Protein AF-B1YA91-F1 (afdb_monomer_lite)

Structure (mmCIF, N/CA/C/O backbone):
data_AF-B1YA91-F1
#
_entry.id   AF-B1YA91-F1
#
loop_
_atom_site.group_PDB
_atom_site.id
_atom_site.type_symbol
_atom_site.label_atom_id
_atom_site.label_alt_id
_atom_site.label_comp_id
_atom_site.label_asym_id
_atom_site.label_entity_id
_atom_site.label_seq_id
_atom_site.pdbx_PDB_ins_code
_atom_site.Cartn_x
_atom_site.Cartn_y
_atom_site.Cartn_z
_atom_site.occupancy
_atom_site.B_iso_or_equiv
_atom_site.auth_seq_id
_atom_site.auth_comp_id
_atom_site.auth_asym_id
_atom_site.auth_atom_id
_atom_site.pdbx_PDB_model_num
ATOM 1 N N . MET A 1 1 ? -16.054 2.853 8.369 1.00 79.44 1 MET A N 1
ATOM 2 C CA . MET A 1 1 ? -16.078 4.200 8.983 1.00 79.44 1 MET A CA 1
ATOM 3 C C . MET A 1 1 ? -15.190 5.155 8.197 1.00 79.44 1 MET A C 1
ATOM 5 O O . MET A 1 1 ? -14.285 4.688 7.513 1.00 79.44 1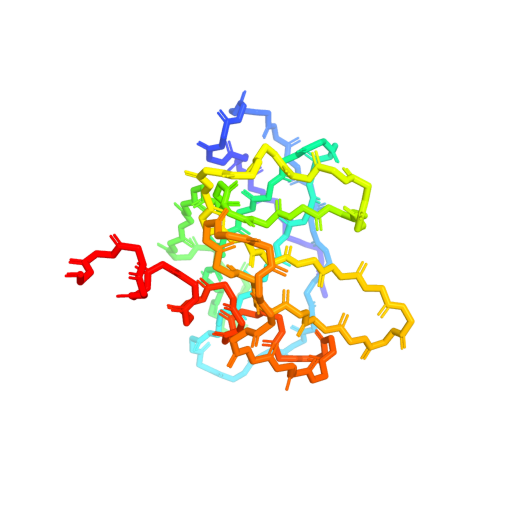 MET A O 1
ATOM 9 N N . LYS A 1 2 ? -15.444 6.471 8.276 1.00 81.94 2 LYS A N 1
ATOM 10 C CA . LYS A 1 2 ? -14.606 7.492 7.626 1.00 81.94 2 LYS A CA 1
ATOM 11 C C . LYS A 1 2 ? -13.486 7.942 8.557 1.00 81.94 2 LYS A C 1
ATOM 13 O O . LYS A 1 2 ? -13.758 8.434 9.647 1.00 81.94 2 LYS A O 1
ATOM 18 N N . ILE A 1 3 ? -12.248 7.814 8.100 1.00 87.94 3 ILE A N 1
ATOM 19 C CA . ILE A 1 3 ? -11.044 8.234 8.816 1.00 87.94 3 ILE A CA 1
ATOM 20 C C . ILE A 1 3 ? -10.500 9.486 8.145 1.00 87.94 3 ILE A C 1
ATOM 22 O O . ILE A 1 3 ? -10.372 9.540 6.923 1.00 87.94 3 ILE A O 1
ATOM 26 N N . LYS A 1 4 ? -10.170 10.493 8.950 1.00 92.25 4 LYS A N 1
ATOM 27 C CA . LYS A 1 4 ? -9.525 11.725 8.499 1.00 92.25 4 LYS A CA 1
ATOM 28 C C . LYS A 1 4 ? -8.027 11.633 8.761 1.00 92.25 4 LYS A C 1
ATOM 30 O O . LYS A 1 4 ? -7.619 11.405 9.896 1.00 92.25 4 LYS A O 1
ATOM 35 N N . MET A 1 5 ? -7.207 11.863 7.739 1.00 92.38 5 MET A N 1
ATOM 36 C CA . MET A 1 5 ? -5.749 11.870 7.887 1.00 92.38 5 MET A CA 1
ATOM 37 C C .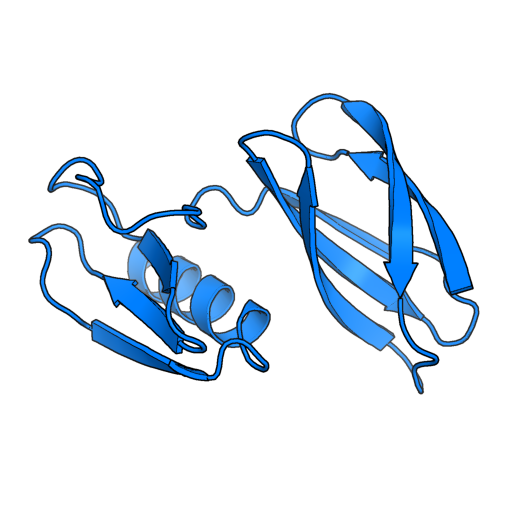 MET A 1 5 ? -5.071 12.858 6.938 1.00 92.38 5 MET A C 1
ATOM 39 O O . MET A 1 5 ? -5.685 13.373 6.004 1.00 92.38 5 MET A O 1
ATOM 43 N N . LYS A 1 6 ? -3.784 13.121 7.175 1.00 93.50 6 LYS A N 1
ATOM 44 C CA . LYS A 1 6 ? -2.924 13.864 6.251 1.00 93.50 6 LYS A CA 1
ATOM 45 C C . LYS A 1 6 ? -2.204 12.864 5.349 1.00 93.50 6 LYS A C 1
ATOM 47 O O . LYS A 1 6 ? -1.576 11.938 5.855 1.00 93.50 6 LYS A O 1
ATOM 52 N N . CYS A 1 7 ? -2.295 13.035 4.034 1.00 89.06 7 CYS A N 1
ATOM 53 C CA . CYS A 1 7 ? -1.563 12.204 3.087 1.00 89.06 7 CYS A CA 1
ATOM 54 C C . CYS A 1 7 ? -0.048 12.355 3.333 1.00 89.06 7 CYS A C 1
ATOM 56 O O . CYS A 1 7 ? 0.442 13.488 3.304 1.00 89.06 7 CYS A O 1
ATOM 58 N N . PRO A 1 8 ? 0.707 11.260 3.544 1.00 89.56 8 PRO A N 1
ATOM 59 C CA . PRO A 1 8 ? 2.141 11.340 3.822 1.00 89.56 8 PRO A CA 1
ATOM 60 C C . PRO A 1 8 ? 2.976 11.716 2.588 1.00 89.56 8 PRO A C 1
ATOM 62 O O . PRO A 1 8 ? 4.153 12.015 2.733 1.00 89.56 8 PRO A O 1
ATOM 65 N N . VAL A 1 9 ? 2.377 11.713 1.391 1.00 88.00 9 VAL A N 1
ATOM 66 C CA . VAL A 1 9 ? 3.055 12.062 0.134 1.00 88.00 9 VAL A CA 1
ATOM 6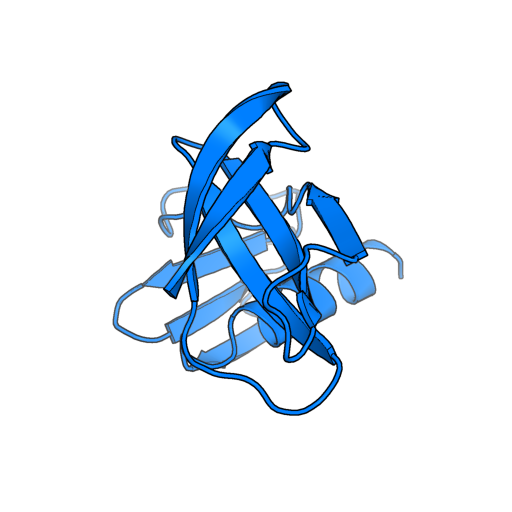7 C C . VAL A 1 9 ? 2.934 13.558 -0.167 1.00 88.00 9 VAL A C 1
ATOM 69 O O . VAL A 1 9 ? 3.939 14.249 -0.260 1.00 88.00 9 VAL A O 1
ATOM 72 N N . CYS A 1 10 ? 1.709 14.090 -0.288 1.00 90.50 10 CYS A N 1
ATOM 73 C CA . CYS A 1 10 ? 1.483 15.491 -0.685 1.00 90.50 10 CYS A CA 1
ATOM 74 C C . CYS A 1 10 ? 1.030 16.417 0.455 1.00 90.50 10 CYS A C 1
ATOM 76 O O . CYS A 1 10 ? 0.800 17.605 0.241 1.00 90.50 10 CYS A O 1
ATOM 78 N N . GLY A 1 11 ? 0.815 15.888 1.662 1.00 91.50 11 GLY A N 1
ATOM 79 C CA . GLY A 1 11 ? 0.421 16.680 2.826 1.00 91.50 11 GLY A CA 1
ATOM 80 C C . GLY A 1 11 ? -1.025 17.194 2.830 1.00 91.50 11 GLY A C 1
ATOM 81 O O . GLY A 1 11 ? -1.415 17.866 3.785 1.00 91.50 11 GLY A O 1
ATOM 82 N N . ARG A 1 12 ? -1.843 16.891 1.816 1.00 93.38 12 ARG A N 1
ATOM 83 C CA . ARG A 1 12 ? -3.268 17.262 1.801 1.00 93.38 12 ARG A CA 1
ATOM 84 C C . ARG A 1 12 ? -4.070 16.427 2.798 1.00 93.38 12 ARG A C 1
ATOM 86 O O . ARG A 1 12 ? -3.736 15.276 3.075 1.00 93.38 12 ARG A O 1
ATOM 93 N N . GLN A 1 13 ? -5.136 17.010 3.334 1.00 94.81 13 GLN A N 1
ATOM 94 C CA . GLN A 1 13 ? -6.073 16.299 4.197 1.00 94.81 13 GLN A CA 1
ATOM 95 C C . GLN A 1 13 ? -7.017 15.445 3.349 1.00 94.81 13 GLN A C 1
ATOM 97 O O . GLN A 1 13 ? -7.631 15.955 2.414 1.00 94.81 13 GLN A O 1
ATOM 102 N N . ILE A 1 14 ? -7.149 14.169 3.701 1.00 90.25 14 ILE A N 1
ATOM 103 C CA . ILE A 1 14 ? -7.953 13.186 2.972 1.00 90.25 14 ILE A CA 1
ATOM 104 C C . ILE A 1 14 ? -8.898 12.447 3.915 1.00 90.25 14 ILE A C 1
ATOM 106 O O . ILE A 1 14 ? -8.661 12.374 5.126 1.00 90.25 14 ILE A O 1
ATOM 110 N N . TYR A 1 15 ? -9.958 11.894 3.334 1.00 88.81 15 TYR A N 1
ATOM 111 C CA . TYR A 1 15 ? -10.874 10.985 4.006 1.00 88.81 15 TYR A CA 1
ATOM 112 C C . TYR A 1 15 ? -10.799 9.624 3.339 1.00 88.81 15 TYR A C 1
ATOM 114 O O . TYR A 1 15 ? -10.848 9.535 2.115 1.00 88.81 15 TYR A O 1
ATOM 122 N N . ILE A 1 16 ? -10.698 8.583 4.151 1.00 84.25 16 ILE A N 1
ATOM 123 C CA . ILE A 1 16 ? -10.644 7.200 3.686 1.00 84.25 16 ILE A CA 1
ATOM 124 C C . ILE A 1 16 ? -11.750 6.405 4.359 1.00 84.25 16 ILE A C 1
ATOM 126 O O . ILE A 1 16 ? -12.103 6.667 5.511 1.00 84.25 16 ILE A O 1
ATOM 130 N N . GLU A 1 17 ? -12.299 5.436 3.643 1.00 80.00 17 GLU A N 1
ATOM 131 C CA . GLU A 1 17 ? -13.256 4.492 4.202 1.00 80.00 17 GLU A CA 1
ATOM 132 C C . GLU A 1 17 ? -12.525 3.206 4.560 1.00 80.00 17 GLU A C 1
ATOM 134 O O . GLU A 1 17 ? -11.898 2.581 3.709 1.00 80.00 17 GLU A O 1
ATOM 139 N N . ALA A 1 18 ? -12.592 2.829 5.834 1.00 76.62 18 ALA A N 1
ATOM 140 C CA . ALA A 1 18 ? -12.036 1.577 6.323 1.00 76.62 18 ALA A CA 1
ATOM 141 C C . ALA A 1 18 ? -13.147 0.694 6.908 1.00 76.62 18 ALA A C 1
ATOM 143 O O . ALA A 1 18 ? -14.064 1.224 7.557 1.00 76.62 18 ALA A O 1
ATOM 144 N N . PRO A 1 19 ? -13.105 -0.630 6.690 1.00 78.69 19 PRO A N 1
ATOM 145 C CA . PRO A 1 19 ? -13.976 -1.552 7.404 1.00 78.69 19 PRO A CA 1
ATOM 146 C C . PRO A 1 19 ? -13.615 -1.566 8.900 1.00 78.69 19 PRO A C 1
ATOM 148 O O . PRO A 1 19 ? -12.511 -1.154 9.259 1.00 78.69 19 PRO A O 1
ATOM 151 N N . PRO A 1 20 ? -14.512 -2.054 9.774 1.00 80.94 20 PRO A N 1
ATOM 152 C CA . PRO A 1 20 ? -14.133 -2.405 11.136 1.00 80.94 20 PRO A CA 1
ATOM 153 C C . PRO A 1 20 ? -12.936 -3.358 11.123 1.00 80.94 20 PRO A C 1
ATOM 155 O O . PRO A 1 20 ? -12.874 -4.273 10.297 1.00 80.94 20 PRO A O 1
ATOM 158 N N . VAL A 1 21 ? -11.999 -3.141 12.036 1.00 81.12 21 VAL A N 1
ATOM 159 C CA . VAL A 1 21 ? -10.813 -3.981 12.205 1.00 81.12 21 VAL A CA 1
ATOM 160 C C . VAL A 1 21 ? -10.678 -4.400 13.658 1.00 81.12 21 VAL A C 1
ATOM 162 O O . VAL A 1 21 ? -11.144 -3.696 14.551 1.00 81.12 21 VAL A O 1
ATOM 165 N N . ASP A 1 22 ? -10.029 -5.538 13.868 1.00 84.88 22 ASP A N 1
ATOM 166 C CA . ASP A 1 22 ? -9.604 -6.014 15.180 1.00 84.88 22 ASP A CA 1
ATOM 167 C C . ASP A 1 22 ? -8.089 -5.792 15.313 1.00 84.88 22 ASP A C 1
ATOM 169 O O . ASP A 1 22 ? -7.325 -6.130 14.398 1.00 84.88 22 ASP A O 1
ATOM 173 N N . GLY A 1 23 ? -7.654 -5.167 16.408 1.00 89.25 23 GLY A N 1
ATOM 174 C CA . GLY A 1 23 ? -6.259 -4.789 16.622 1.00 89.25 23 GLY A CA 1
ATOM 175 C C . GLY A 1 23 ? -5.709 -3.801 15.583 1.00 89.25 23 GLY A C 1
ATOM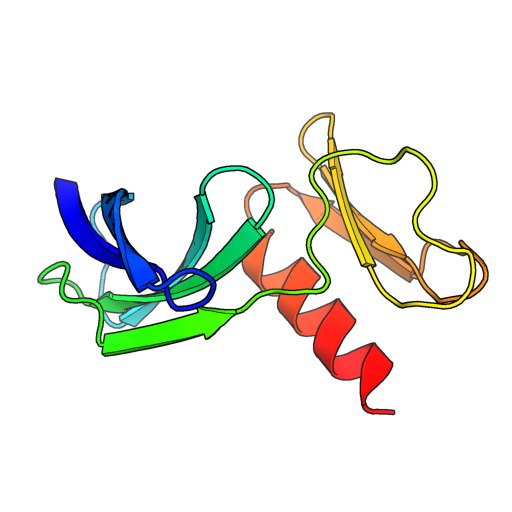 176 O O . GLY A 1 23 ? -6.390 -2.872 15.154 1.00 89.25 23 GLY A O 1
ATOM 177 N N . LEU A 1 24 ? -4.434 -3.968 15.204 1.00 87.44 24 LEU A N 1
ATOM 178 C CA . LEU A 1 24 ? -3.732 -3.096 14.254 1.00 87.44 24 LEU A CA 1
ATOM 179 C C . LEU A 1 24 ? -3.687 -3.728 12.858 1.00 87.44 24 LEU A C 1
ATOM 181 O O . LEU A 1 24 ? -3.130 -4.815 12.685 1.00 87.44 24 LEU A O 1
ATOM 185 N N . ARG A 1 25 ? -4.185 -3.020 11.841 1.00 83.44 25 ARG A N 1
ATOM 186 C CA . ARG A 1 25 ? -4.269 -3.533 10.467 1.00 83.44 25 ARG A CA 1
ATOM 187 C C . ARG A 1 25 ? -3.675 -2.574 9.438 1.00 83.44 25 ARG A C 1
ATOM 189 O O . ARG A 1 25 ? -3.870 -1.364 9.518 1.00 83.44 25 ARG A O 1
ATOM 196 N N . GLU A 1 26 ? -2.959 -3.139 8.466 1.00 83.81 26 GLU A N 1
ATOM 197 C CA . GLU A 1 26 ? -2.395 -2.417 7.322 1.00 83.81 26 GLU A CA 1
ATOM 198 C C . GLU A 1 26 ? -3.427 -2.257 6.194 1.00 83.81 26 GLU A C 1
ATOM 200 O O . GLU A 1 26 ? -4.141 -3.204 5.858 1.00 83.81 26 GLU A O 1
ATOM 205 N N . PHE A 1 27 ? -3.451 -1.073 5.580 1.00 79.50 27 PHE A N 1
ATOM 206 C CA . PHE A 1 27 ? -4.195 -0.769 4.362 1.00 79.50 27 PHE A CA 1
ATOM 207 C C . PHE A 1 27 ? -3.326 -0.001 3.373 1.00 79.50 27 PHE A C 1
ATOM 209 O O . PHE A 1 27 ? -2.417 0.738 3.755 1.00 79.50 27 PHE A O 1
ATOM 216 N N . VAL A 1 28 ? -3.672 -0.123 2.096 1.00 82.31 28 VAL A N 1
ATOM 217 C CA . VAL A 1 28 ? -3.153 0.729 1.029 1.00 82.31 28 VAL A CA 1
ATOM 218 C C . VAL A 1 28 ? -4.240 1.721 0.643 1.00 82.31 28 VAL A C 1
ATOM 220 O O . VAL A 1 28 ? -5.361 1.333 0.320 1.00 82.31 28 VAL A O 1
ATOM 223 N N . VAL A 1 29 ? -3.902 3.005 0.688 1.00 81.50 29 VAL A N 1
ATOM 224 C CA . VAL A 1 29 ? -4.790 4.105 0.315 1.00 81.50 29 VAL A CA 1
ATOM 225 C C . VAL A 1 29 ? -4.268 4.756 -0.951 1.00 81.50 29 VAL A C 1
ATOM 227 O O . VAL A 1 29 ? -3.111 5.171 -1.003 1.00 81.50 29 VAL A O 1
ATOM 230 N N . LEU A 1 30 ? -5.153 4.901 -1.932 1.00 79.94 30 LEU A N 1
ATOM 231 C CA . LEU A 1 30 ? -4.925 5.706 -3.126 1.00 79.94 30 LEU A CA 1
ATOM 232 C C . LEU A 1 30 ? -5.461 7.121 -2.904 1.00 79.94 30 LEU A C 1
ATOM 234 O O . LEU A 1 30 ? -6.581 7.304 -2.425 1.00 79.94 30 LEU A O 1
ATOM 238 N N . HIS A 1 31 ? -4.670 8.127 -3.262 1.00 83.00 31 HIS A N 1
ATOM 239 C CA . HIS A 1 31 ? -5.090 9.523 -3.250 1.00 83.00 31 HIS A CA 1
ATOM 240 C C . HIS A 1 31 ? -4.523 10.240 -4.477 1.00 83.00 31 HIS A C 1
ATOM 242 O O . HIS A 1 31 ? -3.343 10.572 -4.524 1.00 83.00 31 HIS A O 1
ATOM 248 N N . GLY A 1 32 ? -5.373 10.498 -5.474 1.00 80.81 32 GLY A N 1
ATOM 249 C CA . GLY A 1 32 ? -4.919 11.028 -6.760 1.00 80.81 32 GLY A CA 1
ATOM 250 C C . GLY A 1 32 ? -4.007 10.028 -7.474 1.00 80.81 32 GLY A C 1
ATOM 251 O O . GLY A 1 32 ? -4.425 8.908 -7.745 1.00 80.81 32 GLY A O 1
ATOM 252 N N . ASP A 1 33 ? -2.772 10.444 -7.747 1.00 76.75 33 ASP A N 1
ATOM 253 C CA . ASP A 1 33 ? -1.731 9.710 -8.481 1.00 76.75 33 ASP A CA 1
ATOM 254 C C . ASP A 1 33 ? -0.699 9.004 -7.582 1.00 76.75 33 ASP A C 1
ATOM 256 O O . ASP A 1 33 ? 0.278 8.437 -8.072 1.00 76.75 33 ASP A O 1
ATOM 260 N N . HIS A 1 34 ? -0.887 9.040 -6.262 1.00 77.00 34 HIS A N 1
ATOM 261 C CA . HIS A 1 34 ? 0.034 8.446 -5.299 1.00 77.00 34 HIS A CA 1
ATOM 262 C C . HIS A 1 34 ? -0.686 7.566 -4.286 1.00 77.00 34 HIS A C 1
ATOM 264 O O . HIS A 1 34 ? -1.896 7.656 -4.057 1.00 77.00 34 HIS A O 1
ATOM 270 N N . ALA A 1 35 ? 0.110 6.719 -3.645 1.00 84.19 35 ALA A N 1
ATOM 271 C CA . ALA A 1 35 ? -0.358 5.754 -2.680 1.00 84.19 35 ALA A CA 1
ATOM 272 C C . ALA A 1 35 ? 0.375 5.886 -1.348 1.00 84.19 35 ALA A C 1
ATOM 274 O O . ALA A 1 35 ? 1.512 6.362 -1.274 1.00 84.19 35 ALA A O 1
ATOM 275 N N . ALA A 1 36 ? -0.284 5.438 -0.287 1.00 85.56 36 ALA A N 1
ATOM 276 C CA . ALA A 1 36 ? 0.293 5.343 1.041 1.00 85.56 36 ALA A CA 1
ATOM 277 C C . ALA A 1 36 ? -0.088 4.016 1.695 1.00 85.56 36 ALA A C 1
ATOM 279 O O . ALA A 1 36 ? -1.234 3.574 1.585 1.00 85.56 36 ALA A O 1
ATOM 280 N N . LYS A 1 37 ? 0.858 3.424 2.427 1.00 88.81 37 LYS A N 1
ATOM 281 C CA . LYS A 1 37 ? 0.544 2.393 3.417 1.00 88.81 37 LYS A CA 1
ATOM 282 C C . LYS A 1 37 ? 0.141 3.077 4.706 1.00 88.81 37 LYS A C 1
ATOM 284 O O . LYS A 1 37 ? 0.793 4.029 5.142 1.00 88.81 37 LYS A O 1
ATOM 289 N N . ILE A 1 38 ? -0.924 2.589 5.318 1.00 87.75 38 ILE A N 1
ATOM 290 C CA . ILE A 1 38 ? -1.422 3.096 6.590 1.00 87.75 38 ILE A CA 1
ATOM 291 C C . ILE A 1 38 ? -1.704 1.943 7.539 1.00 87.75 38 ILE A C 1
ATOM 293 O O . ILE A 1 38 ? -2.054 0.848 7.113 1.00 87.75 38 ILE A O 1
ATOM 297 N N . TYR A 1 39 ? -1.579 2.213 8.830 1.00 89.38 39 TYR A N 1
ATOM 298 C CA . TYR A 1 39 ? -1.893 1.276 9.896 1.00 89.38 39 TYR A CA 1
ATOM 299 C C . TYR A 1 39 ? -2.967 1.902 10.762 1.00 89.38 39 TYR A C 1
ATOM 301 O O . TYR A 1 39 ? -2.722 2.948 11.371 1.00 89.38 39 TYR A O 1
ATOM 309 N N . ILE A 1 40 ? -4.135 1.274 10.801 1.00 89.50 40 ILE A N 1
ATOM 310 C CA . ILE A 1 40 ? -5.263 1.714 11.621 1.00 89.50 40 ILE A CA 1
ATOM 311 C C . ILE A 1 40 ? -5.491 0.721 12.754 1.00 89.50 40 ILE A C 1
ATOM 313 O O . ILE A 1 40 ? -5.256 -0.475 12.577 1.00 89.50 40 ILE A O 1
ATOM 317 N N . ASP A 1 41 ? -5.905 1.221 13.912 1.00 92.56 41 ASP A N 1
ATOM 318 C CA . ASP A 1 41 ? -6.342 0.381 15.026 1.00 92.56 41 ASP A CA 1
ATOM 319 C C . ASP A 1 41 ? -7.867 0.163 15.032 1.00 92.56 41 ASP A C 1
ATOM 321 O O . ASP A 1 41 ? -8.594 0.722 14.208 1.00 92.56 41 ASP A O 1
ATOM 325 N N . GLU A 1 42 ? -8.357 -0.628 15.986 1.00 90.94 42 GLU A N 1
ATOM 326 C CA . GLU A 1 42 ? -9.784 -0.905 16.226 1.00 90.94 42 GLU A CA 1
ATOM 327 C C . GLU A 1 42 ? -10.635 0.356 16.469 1.00 90.94 42 GLU A C 1
ATOM 329 O O . GLU A 1 42 ? -11.823 0.409 16.138 1.00 90.94 42 GLU A O 1
ATOM 334 N N . HIS A 1 43 ? -10.019 1.427 16.970 1.00 91.12 43 HIS A N 1
ATOM 335 C CA . HIS A 1 43 ? -10.649 2.734 17.157 1.00 91.12 43 HIS A CA 1
ATOM 336 C C . HIS A 1 43 ? -10.563 3.624 15.908 1.00 91.12 43 HIS A C 1
ATOM 338 O O . HIS A 1 43 ? -10.990 4.779 15.942 1.00 91.12 43 HIS A O 1
ATOM 344 N N . HIS A 1 44 ? -10.052 3.087 14.796 1.00 86.31 44 HIS A N 1
ATOM 345 C CA . HIS A 1 44 ? -9.873 3.767 13.517 1.00 86.31 44 HIS A CA 1
ATOM 346 C C . HIS A 1 44 ? -8.917 4.974 13.580 1.00 86.31 44 HIS A C 1
ATOM 348 O O . HIS A 1 44 ? -8.980 5.877 12.737 1.00 86.31 44 HIS A O 1
ATOM 354 N N . PHE A 1 45 ? -7.990 4.984 14.542 1.00 91.25 45 PHE A N 1
ATOM 355 C CA . PHE A 1 45 ? -6.884 5.933 14.559 1.00 91.25 45 PHE A CA 1
ATOM 356 C C . PHE A 1 45 ? -5.753 5.449 13.656 1.00 91.25 45 PHE A C 1
ATOM 358 O O . PHE A 1 45 ? -5.273 4.322 13.771 1.00 91.25 45 PHE A O 1
ATOM 365 N N . VAL A 1 46 ? -5.270 6.338 12.784 1.00 91.00 46 VAL A N 1
ATOM 366 C CA . VAL A 1 46 ? -4.054 6.087 12.002 1.00 91.00 46 VAL A CA 1
ATOM 367 C C . VAL A 1 46 ? -2.852 6.162 12.939 1.00 91.00 46 VAL A C 1
ATOM 369 O O . VAL A 1 46 ? -2.480 7.239 13.402 1.00 91.00 46 VAL A O 1
ATOM 372 N N . ARG A 1 47 ? -2.232 5.014 13.218 1.00 93.31 47 ARG A N 1
ATOM 373 C CA . ARG A 1 47 ? -1.046 4.911 14.080 1.00 93.31 47 ARG A CA 1
ATOM 374 C C . ARG A 1 47 ? 0.245 5.168 13.321 1.00 93.31 47 ARG A C 1
ATOM 376 O O . ARG A 1 47 ? 1.180 5.733 13.879 1.00 93.31 47 ARG A O 1
ATOM 383 N N . ARG A 1 48 ? 0.305 4.743 12.057 1.00 90.56 48 ARG A N 1
ATOM 384 C CA . ARG A 1 48 ? 1.452 4.953 11.163 1.00 90.56 48 ARG A CA 1
ATOM 385 C C . ARG A 1 48 ? 0.971 5.151 9.732 1.00 90.56 48 ARG A C 1
ATOM 387 O O . ARG A 1 48 ? -0.023 4.547 9.333 1.00 90.56 48 ARG A O 1
ATOM 394 N N . ALA A 1 49 ? 1.686 5.972 8.973 1.00 88.31 49 ALA A N 1
ATOM 395 C CA . ALA A 1 49 ? 1.452 6.163 7.549 1.00 88.31 49 ALA A CA 1
ATOM 396 C C . ALA A 1 49 ? 2.756 6.544 6.847 1.00 88.31 49 ALA A C 1
ATOM 398 O O . ALA A 1 49 ? 3.506 7.370 7.368 1.00 88.31 49 ALA A O 1
ATOM 399 N N . TRP A 1 50 ? 3.008 5.979 5.670 1.00 90.44 50 TRP A N 1
ATOM 400 C CA . TRP A 1 50 ? 4.162 6.333 4.842 1.00 90.44 50 TRP A CA 1
ATOM 401 C C . TRP A 1 50 ? 3.856 6.177 3.345 1.00 90.44 50 TRP A C 1
ATOM 403 O O . TRP A 1 50 ? 2.903 5.478 2.982 1.00 90.44 50 TRP A O 1
ATOM 413 N N . PRO A 1 51 ? 4.615 6.860 2.466 1.00 87.25 51 PRO A N 1
ATOM 414 C CA . PRO A 1 51 ? 4.473 6.723 1.017 1.00 87.25 51 PRO A CA 1
ATOM 415 C C . PRO A 1 51 ? 4.634 5.274 0.545 1.00 87.25 51 PRO A C 1
ATOM 417 O O . PRO A 1 51 ? 5.486 4.555 1.053 1.00 87.25 51 PRO A O 1
ATOM 420 N N . ALA A 1 52 ? 3.856 4.874 -0.462 1.00 84.69 52 ALA A N 1
ATOM 421 C CA . ALA A 1 52 ? 3.995 3.599 -1.169 1.00 84.69 52 ALA A CA 1
ATOM 422 C C . ALA A 1 52 ? 4.400 3.867 -2.635 1.00 84.69 52 ALA A C 1
ATOM 424 O O . ALA A 1 52 ? 3.554 3.786 -3.527 1.00 84.69 52 ALA A O 1
ATOM 425 N N . PRO A 1 53 ? 5.662 4.257 -2.899 1.00 73.75 53 PRO A N 1
ATOM 426 C CA . PRO A 1 53 ? 6.082 4.794 -4.199 1.00 73.75 53 PRO A CA 1
ATOM 427 C C . PRO A 1 53 ? 6.064 3.759 -5.331 1.00 73.75 53 PRO A C 1
ATOM 429 O O . PRO A 1 53 ? 5.924 4.129 -6.497 1.00 73.75 53 PRO A O 1
ATOM 432 N N . LEU A 1 54 ? 6.175 2.473 -4.983 1.00 76.38 54 LEU A N 1
ATOM 433 C CA . LEU A 1 54 ? 6.203 1.364 -5.937 1.00 76.38 54 LEU A CA 1
ATOM 434 C C . LEU A 1 54 ? 4.808 0.959 -6.436 1.00 76.38 54 LEU A C 1
ATOM 436 O O . LEU A 1 54 ? 4.703 0.156 -7.356 1.00 76.38 54 LEU A O 1
ATOM 440 N N . LEU A 1 55 ? 3.726 1.487 -5.856 1.00 73.19 55 LEU A N 1
ATOM 441 C CA . LEU A 1 55 ? 2.375 1.172 -6.313 1.00 73.19 55 LEU A CA 1
ATOM 442 C C . LEU A 1 55 ? 1.985 2.040 -7.517 1.00 73.19 55 LEU A C 1
ATOM 444 O O . LEU A 1 55 ? 2.012 3.270 -7.436 1.00 73.19 55 LEU A O 1
ATOM 448 N N . LYS A 1 56 ? 1.559 1.402 -8.610 1.00 68.06 56 LYS A N 1
ATOM 449 C CA . LYS A 1 56 ? 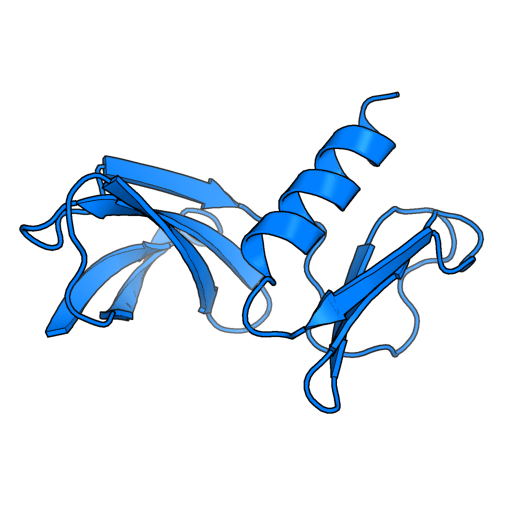1.074 2.049 -9.835 1.00 68.06 56 LYS A CA 1
ATOM 450 C C . LYS A 1 56 ? -0.322 1.528 -10.186 1.00 68.06 56 LYS A C 1
ATOM 452 O O . LYS A 1 56 ? -0.600 0.336 -10.076 1.00 68.06 56 LYS A O 1
ATOM 457 N N . ALA A 1 57 ? -1.214 2.444 -10.562 1.00 55.56 57 ALA A N 1
ATOM 458 C CA . ALA A 1 57 ? -2.624 2.134 -10.796 1.00 55.56 57 ALA A CA 1
ATOM 459 C C . ALA A 1 57 ? -2.876 1.354 -12.098 1.00 55.56 57 ALA A C 1
ATOM 461 O O . ALA A 1 57 ? -3.907 0.701 -12.193 1.00 55.56 57 ALA A O 1
ATOM 462 N N . GLU A 1 58 ? -1.956 1.376 -13.067 1.00 57.84 58 GLU A N 1
ATOM 463 C CA . GLU A 1 58 ? -2.127 0.712 -14.365 1.00 57.84 58 GLU A CA 1
ATOM 464 C C . GLU A 1 58 ? -0.802 0.147 -14.889 1.00 57.84 58 GLU A C 1
ATOM 466 O O . GLU A 1 58 ? 0.264 0.694 -14.616 1.00 57.84 58 GLU A O 1
ATOM 471 N N . GLU A 1 59 ? -0.900 -0.952 -15.642 1.00 51.28 59 GLU A N 1
ATOM 472 C CA . GLU A 1 59 ? 0.186 -1.733 -16.266 1.00 51.28 59 GLU A CA 1
ATOM 473 C C . GLU A 1 59 ? 0.813 -1.024 -17.490 1.00 51.28 59 GLU A C 1
ATOM 475 O O . GLU A 1 59 ? 1.504 -1.649 -18.293 1.00 51.28 59 GLU A O 1
ATOM 480 N N . GLU A 1 60 ? 0.564 0.276 -17.669 1.00 47.34 60 GLU A N 1
ATOM 481 C CA . GLU A 1 60 ? 1.166 1.059 -18.748 1.00 47.34 60 GLU A CA 1
ATOM 482 C C . GLU A 1 60 ? 2.537 1.582 -18.311 1.00 47.34 60 GLU A C 1
ATOM 484 O O . GLU A 1 60 ? 2.675 2.569 -17.593 1.00 47.34 60 GLU A O 1
ATOM 489 N N . GLU A 1 61 ? 3.556 0.840 -18.748 1.00 47.44 61 GLU A N 1
ATOM 490 C CA . GLU A 1 61 ? 4.949 1.270 -18.868 1.00 47.44 61 GLU A CA 1
ATOM 491 C C . GLU A 1 61 ? 5.533 1.913 -17.602 1.00 47.44 61 GLU A C 1
ATOM 493 O O . GLU A 1 61 ? 5.987 3.060 -17.606 1.00 47.44 61 GLU A O 1
ATOM 498 N N . ALA A 1 62 ? 5.630 1.146 -16.507 1.00 45.28 62 ALA A N 1
ATOM 499 C CA . ALA A 1 62 ? 6.650 1.499 -15.523 1.00 45.28 62 ALA A CA 1
ATOM 500 C C . ALA A 1 62 ? 8.002 1.587 -16.255 1.00 45.28 62 ALA A C 1
ATOM 502 O O . ALA A 1 62 ? 8.293 0.729 -17.102 1.00 45.28 62 ALA A O 1
ATOM 503 N N . PRO A 1 63 ? 8.829 2.610 -15.967 1.00 48.25 63 PRO A N 1
ATOM 504 C CA . PRO A 1 63 ? 10.172 2.668 -16.519 1.00 48.25 63 PRO A CA 1
ATOM 505 C C . PRO A 1 63 ? 10.841 1.318 -16.248 1.00 48.25 63 PRO A C 1
ATOM 507 O O . PRO A 1 63 ? 10.825 0.861 -15.106 1.00 48.25 63 PRO A O 1
ATOM 510 N N . ARG A 1 64 ? 11.360 0.671 -17.305 1.00 51.06 64 ARG A N 1
ATOM 511 C CA . ARG A 1 64 ? 11.963 -0.683 -17.322 1.00 51.06 64 ARG A CA 1
ATOM 512 C C . ARG A 1 64 ? 13.266 -0.777 -16.506 1.00 51.06 64 ARG A C 1
ATOM 514 O O . ARG A 1 64 ? 14.276 -1.283 -16.991 1.00 51.06 64 ARG A O 1
ATOM 521 N N . GLN A 1 65 ? 13.274 -0.182 -15.316 1.00 55.59 65 GLN A N 1
ATOM 522 C CA . GLN A 1 65 ? 14.414 0.028 -14.431 1.00 55.59 65 GLN A CA 1
ATOM 523 C C . GLN A 1 65 ? 14.006 0.148 -12.945 1.00 55.59 65 GLN A C 1
ATOM 525 O O . GLN A 1 65 ? 14.842 0.531 -12.133 1.00 55.59 65 GLN A O 1
ATOM 530 N N . ALA A 1 66 ? 12.758 -0.153 -12.560 1.00 56.88 66 ALA A N 1
ATOM 531 C CA . ALA A 1 66 ? 12.314 -0.090 -11.162 1.00 56.88 66 ALA A CA 1
ATOM 532 C C . ALA A 1 66 ? 11.365 -1.241 -10.803 1.00 56.88 66 ALA A C 1
ATOM 534 O O . ALA A 1 66 ? 10.622 -1.731 -11.652 1.00 56.88 66 ALA A O 1
ATOM 535 N N . TYR A 1 67 ? 11.375 -1.643 -9.531 1.00 72.75 67 TYR A N 1
ATOM 536 C CA . TYR A 1 67 ? 10.357 -2.537 -8.985 1.00 72.75 67 TYR A CA 1
ATOM 537 C C . TYR A 1 67 ? 8.995 -1.836 -8.956 1.00 72.75 67 TYR A C 1
ATOM 539 O O . TYR A 1 67 ? 8.904 -0.614 -8.826 1.00 72.75 67 TYR A O 1
ATOM 547 N N . GLY A 1 68 ? 7.914 -2.605 -9.061 1.00 77.44 68 GLY A N 1
ATOM 548 C CA . GLY A 1 68 ? 6.572 -2.034 -9.083 1.00 77.44 68 GLY A CA 1
ATOM 549 C C . GLY A 1 68 ? 5.486 -3.018 -8.686 1.00 77.44 68 GLY A C 1
ATOM 550 O O . GLY A 1 68 ? 5.657 -4.232 -8.777 1.00 77.44 68 GLY A O 1
ATOM 551 N N . VAL A 1 69 ? 4.350 -2.476 -8.254 1.00 78.69 69 VAL A N 1
ATOM 552 C CA . VAL A 1 69 ? 3.107 -3.217 -8.043 1.00 78.69 69 VAL A CA 1
ATOM 553 C C . VAL A 1 69 ? 2.015 -2.604 -8.897 1.00 78.69 69 VAL A C 1
ATOM 555 O O . VAL A 1 69 ? 1.631 -1.456 -8.676 1.00 78.69 69 VAL A O 1
ATOM 558 N N . PHE A 1 70 ? 1.497 -3.388 -9.834 1.00 77.00 70 PHE A N 1
ATOM 559 C CA . PHE A 1 70 ? 0.400 -3.007 -10.714 1.00 77.00 70 PHE A CA 1
ATOM 560 C C . PHE A 1 70 ? -0.902 -3.636 -10.259 1.00 77.00 70 PHE A C 1
ATOM 562 O O . PHE A 1 70 ? -0.933 -4.818 -9.921 1.00 77.00 70 PHE A O 1
ATOM 569 N N . VAL A 1 71 ? -1.990 -2.871 -10.272 1.00 72.88 71 VAL A N 1
ATOM 570 C CA . VAL A 1 71 ? -3.303 -3.359 -9.841 1.00 72.88 71 VAL A CA 1
ATOM 571 C C . VAL A 1 71 ? -4.276 -3.318 -11.003 1.00 72.88 71 VAL A C 1
ATOM 573 O O . VAL A 1 71 ? -4.548 -2.263 -11.556 1.00 72.88 71 VAL A O 1
ATOM 576 N N . GLY A 1 72 ? -4.847 -4.464 -11.353 1.00 73.38 72 GLY A N 1
ATOM 577 C CA . GLY A 1 72 ? -5.801 -4.559 -12.449 1.00 73.38 72 GLY A CA 1
ATOM 578 C C . GLY A 1 72 ? -6.532 -5.892 -12.445 1.00 73.38 72 GLY A C 1
ATOM 579 O O . GLY A 1 72 ? -6.004 -6.905 -11.993 1.00 73.38 72 GLY A O 1
ATOM 580 N N . ARG A 1 73 ? -7.779 -5.905 -12.934 1.00 75.94 73 ARG A N 1
ATOM 581 C CA . ARG A 1 73 ? -8.586 -7.134 -13.117 1.00 75.94 73 ARG A CA 1
ATOM 582 C C . ARG A 1 73 ? -8.678 -8.022 -11.857 1.00 75.94 73 ARG A C 1
ATOM 584 O O . ARG A 1 73 ? -8.702 -9.246 -11.955 1.00 75.94 73 ARG A O 1
ATOM 591 N N . GLY A 1 74 ? -8.718 -7.405 -10.673 1.00 77.25 74 GLY A N 1
ATOM 592 C CA . GLY A 1 74 ? -8.791 -8.112 -9.386 1.00 77.25 74 GLY A CA 1
ATOM 593 C C . GLY A 1 74 ? -7.469 -8.732 -8.911 1.00 77.25 74 GLY A C 1
ATOM 594 O O . GLY A 1 74 ? -7.473 -9.539 -7.979 1.00 77.25 74 GLY A O 1
ATOM 595 N N . ARG A 1 75 ? -6.342 -8.358 -9.528 1.00 81.12 75 ARG A N 1
ATOM 596 C CA . ARG A 1 75 ? -4.994 -8.834 -9.202 1.00 81.12 75 ARG A CA 1
ATOM 597 C C . ARG A 1 75 ? -4.048 -7.669 -8.915 1.00 81.12 75 ARG A C 1
ATOM 599 O O . ARG A 1 75 ? -4.244 -6.560 -9.406 1.00 81.12 75 ARG A O 1
ATOM 606 N N . ALA A 1 76 ? -3.041 -7.943 -8.099 1.00 82.81 76 ALA A N 1
ATOM 607 C CA . ALA A 1 76 ? -1.889 -7.105 -7.817 1.00 82.81 76 ALA A CA 1
ATOM 608 C C . ALA A 1 76 ? -0.633 -7.855 -8.289 1.00 82.81 76 ALA A C 1
ATOM 610 O O . ALA A 1 76 ? -0.313 -8.922 -7.766 1.00 82.81 76 ALA A O 1
ATOM 611 N N . VAL A 1 77 ? 0.053 -7.333 -9.301 1.00 81.81 77 VAL A N 1
ATOM 612 C CA . VAL A 1 77 ? 1.210 -7.967 -9.942 1.00 81.81 77 VAL A CA 1
ATOM 613 C C . VAL A 1 77 ? 2.473 -7.244 -9.504 1.00 81.81 77 VAL A C 1
ATOM 615 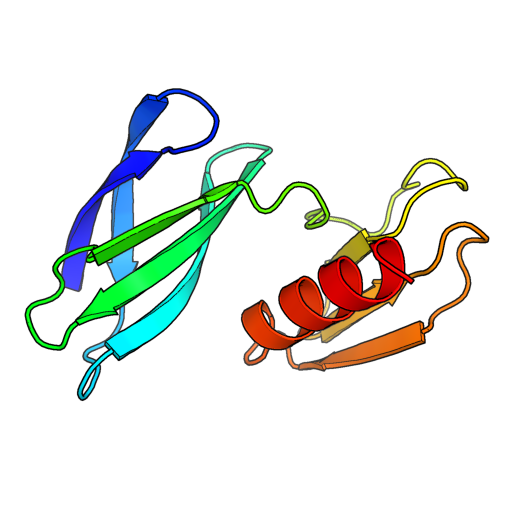O O . VAL A 1 77 ? 2.592 -6.039 -9.706 1.00 81.81 77 VAL A O 1
ATOM 618 N N . VAL A 1 78 ? 3.410 -7.979 -8.907 1.00 83.19 78 VAL A N 1
ATOM 619 C CA . VAL A 1 78 ? 4.744 -7.472 -8.572 1.00 83.19 78 VAL A CA 1
ATOM 620 C C . VAL A 1 78 ? 5.653 -7.700 -9.768 1.00 83.19 78 VAL A C 1
ATOM 622 O O . VAL A 1 78 ? 5.806 -8.839 -10.220 1.00 83.19 78 VAL A O 1
ATOM 625 N N . VAL A 1 79 ? 6.264 -6.630 -10.260 1.00 81.31 79 VAL A N 1
ATOM 626 C CA . VAL A 1 79 ? 7.215 -6.662 -11.371 1.00 81.31 79 VAL A CA 1
ATOM 627 C C . VAL A 1 79 ? 8.604 -6.246 -10.912 1.00 81.31 79 VAL A C 1
ATOM 629 O O . VAL A 1 79 ? 8.753 -5.427 -9.999 1.00 81.31 79 VAL A O 1
ATOM 632 N N . GLY A 1 80 ? 9.610 -6.832 -11.547 1.00 78.31 80 GLY A N 1
ATOM 633 C CA . GLY A 1 80 ? 10.999 -6.442 -11.387 1.00 78.31 80 GLY A CA 1
ATOM 634 C C . GLY A 1 80 ? 11.432 -5.371 -12.389 1.00 78.31 80 GLY A C 1
ATOM 635 O O . GLY A 1 80 ? 10.668 -5.004 -13.289 1.00 78.31 80 GLY A O 1
ATOM 636 N N . PRO A 1 81 ? 12.677 -4.882 -12.263 1.00 75.31 81 PRO A N 1
ATOM 637 C CA . PRO A 1 81 ? 13.214 -3.830 -13.117 1.00 75.31 81 PRO A CA 1
ATOM 638 C C . PRO A 1 81 ? 13.194 -4.180 -14.607 1.00 75.31 81 PRO A C 1
ATOM 640 O O . PRO A 1 81 ? 12.969 -3.298 -15.424 1.00 75.31 81 PRO A O 1
ATOM 643 N N . GLY A 1 82 ? 13.378 -5.446 -14.991 1.00 72.12 82 GLY A N 1
ATOM 644 C CA . GLY A 1 82 ? 13.342 -5.880 -16.393 1.00 72.12 82 GLY A CA 1
ATOM 645 C C . GLY A 1 82 ? 11.930 -6.014 -16.975 1.00 72.12 82 GLY A C 1
ATOM 646 O O . GLY A 1 82 ? 11.784 -6.392 -18.140 1.00 72.12 82 GLY A O 1
ATOM 647 N N . GLY A 1 83 ? 10.890 -5.703 -16.194 1.00 71.69 83 GLY A N 1
ATOM 648 C CA . GLY A 1 83 ? 9.493 -5.941 -16.553 1.00 71.69 83 GLY A CA 1
ATOM 649 C C . GLY A 1 83 ? 9.067 -7.401 -16.385 1.00 71.69 83 GLY A C 1
ATOM 650 O O . GLY A 1 83 ? 7.957 -7.768 -16.770 1.00 71.69 83 GLY A O 1
ATOM 651 N N . GLU A 1 84 ? 9.926 -8.250 -15.819 1.00 83.06 84 GLU A N 1
ATOM 652 C CA . GLU A 1 84 ? 9.572 -9.612 -15.466 1.00 83.06 84 GLU A CA 1
ATOM 653 C C . GLU A 1 84 ? 8.573 -9.626 -14.309 1.00 83.06 84 GLU A C 1
ATOM 655 O O . GLU A 1 84 ? 8.671 -8.875 -13.337 1.00 83.06 84 GLU A O 1
ATOM 660 N N . LYS A 1 85 ? 7.597 -10.522 -14.401 1.00 85.88 85 LYS A N 1
ATOM 661 C CA . LYS A 1 85 ? 6.651 -10.766 -13.322 1.00 85.88 85 LYS A CA 1
ATOM 662 C C . LYS A 1 85 ? 7.329 -11.589 -12.225 1.00 85.88 85 LYS A C 1
ATOM 664 O O . LYS A 1 85 ? 7.719 -12.729 -12.468 1.00 85.88 85 LYS A O 1
ATOM 669 N N . LEU A 1 86 ? 7.390 -11.040 -11.015 1.00 86.62 86 LEU A N 1
ATOM 670 C CA . LEU A 1 86 ? 7.995 -11.679 -9.842 1.00 86.62 86 LEU A CA 1
ATOM 671 C C . LEU A 1 86 ? 6.955 -12.339 -8.931 1.00 86.62 86 LEU A C 1
ATOM 673 O O . LEU A 1 86 ? 7.221 -13.387 -8.347 1.00 86.62 86 LEU A O 1
ATOM 677 N N . ALA A 1 87 ? 5.758 -11.755 -8.824 1.00 88.62 87 ALA A N 1
ATOM 678 C CA . ALA A 1 87 ? 4.644 -12.335 -8.076 1.00 88.62 87 ALA A CA 1
ATOM 679 C C . ALA A 1 87 ? 3.288 -11.830 -8.587 1.00 88.62 87 ALA A C 1
ATOM 681 O O . ALA A 1 87 ? 3.193 -10.803 -9.255 1.00 88.62 87 ALA A O 1
ATOM 682 N N . GLU A 1 88 ? 2.218 -12.545 -8.250 1.00 88.62 88 GLU A N 1
ATOM 683 C CA . GLU A 1 88 ? 0.838 -12.096 -8.443 1.00 88.62 88 GLU A CA 1
ATOM 684 C C . GLU A 1 88 ? 0.018 -12.484 -7.221 1.00 88.62 88 GLU A C 1
ATOM 686 O O . GLU A 1 88 ? 0.052 -13.634 -6.786 1.00 88.62 88 GLU A O 1
ATOM 691 N N . LEU A 1 89 ? -0.705 -11.511 -6.677 1.00 87.19 89 LEU A N 1
ATOM 692 C CA . LEU A 1 89 ? -1.560 -11.657 -5.511 1.00 87.19 89 LEU A CA 1
ATOM 693 C C . LEU A 1 89 ? -2.975 -11.165 -5.850 1.00 87.19 89 LEU A C 1
ATOM 695 O O . LEU A 1 89 ? -3.141 -10.330 -6.743 1.00 87.19 89 LEU A O 1
ATOM 699 N N . PRO A 1 90 ? -4.024 -11.637 -5.162 1.00 86.00 90 PRO A N 1
ATOM 700 C CA . PRO A 1 90 ? -5.345 -11.021 -5.256 1.00 86.00 90 PRO A CA 1
ATOM 701 C C . PRO A 1 90 ? -5.288 -9.538 -4.851 1.00 86.00 90 PRO A C 1
ATOM 703 O O . PRO A 1 90 ? -4.532 -9.177 -3.951 1.00 86.00 90 PRO A O 1
ATOM 706 N N . THR A 1 91 ? -6.122 -8.661 -5.427 1.00 77.38 91 THR A N 1
ATOM 707 C CA . THR A 1 91 ? -6.171 -7.237 -5.004 1.00 77.38 91 THR A CA 1
ATOM 708 C C . THR A 1 91 ? -6.509 -7.072 -3.514 1.00 77.38 91 THR A C 1
ATOM 710 O O . THR A 1 91 ? -6.105 -6.090 -2.897 1.00 77.38 91 THR A O 1
ATOM 713 N N . GLY A 1 92 ? -7.185 -8.052 -2.900 1.00 76.25 92 GLY A N 1
ATOM 714 C CA . GLY A 1 92 ? -7.407 -8.089 -1.448 1.00 76.25 92 GLY A CA 1
ATOM 715 C C . GLY A 1 92 ? -6.120 -8.174 -0.610 1.00 76.25 92 GLY A C 1
ATOM 716 O O . GLY A 1 92 ? -6.142 -7.855 0.575 1.00 76.25 92 GLY A O 1
ATOM 717 N N . GLU A 1 93 ? -4.996 -8.544 -1.224 1.00 82.88 93 GLU A N 1
ATOM 718 C CA . GLU A 1 93 ? -3.669 -8.665 -0.610 1.00 82.88 93 GLU A CA 1
ATOM 719 C C . GLU A 1 93 ? -2.698 -7.576 -1.102 1.00 82.88 93 GLU A C 1
ATOM 721 O O . GLU A 1 93 ? -1.478 -7.736 -1.055 1.00 82.88 93 GLU A O 1
ATOM 726 N N . LEU A 1 94 ? -3.218 -6.431 -1.558 1.00 80.19 94 LEU A N 1
ATOM 727 C CA . LEU A 1 94 ? -2.401 -5.360 -2.133 1.00 80.19 94 LEU A CA 1
ATOM 728 C C . LEU A 1 94 ? -1.268 -4.876 -1.210 1.00 80.19 94 LEU A C 1
ATOM 730 O O . LEU A 1 94 ? -0.159 -4.624 -1.674 1.00 80.19 94 LEU A O 1
ATOM 734 N N . GLY A 1 95 ? -1.512 -4.784 0.101 1.00 77.94 95 GLY A N 1
ATOM 735 C CA . GLY A 1 95 ? -0.473 -4.418 1.074 1.00 77.94 95 GLY A CA 1
ATOM 736 C C . GLY A 1 95 ? 0.696 -5.408 1.103 1.00 77.94 95 GLY A C 1
ATOM 737 O O . GLY A 1 95 ? 1.862 -5.002 1.134 1.00 77.94 95 GLY A O 1
ATOM 738 N N . ALA A 1 96 ? 0.401 -6.708 0.978 1.00 83.50 96 ALA A N 1
ATOM 739 C CA . ALA A 1 96 ? 1.417 -7.752 0.893 1.00 83.50 96 ALA A CA 1
ATOM 740 C C . ALA A 1 96 ? 2.219 -7.647 -0.411 1.00 83.50 96 ALA A C 1
ATOM 742 O O . ALA A 1 96 ? 3.445 -7.740 -0.368 1.00 83.50 96 ALA A O 1
ATOM 743 N N . ALA A 1 97 ? 1.556 -7.364 -1.539 1.00 85.12 97 ALA A N 1
ATOM 744 C CA . ALA A 1 97 ? 2.221 -7.137 -2.822 1.00 85.12 97 ALA A CA 1
ATOM 745 C C . ALA A 1 97 ? 3.217 -5.967 -2.753 1.00 85.12 97 ALA A C 1
ATOM 747 O O . ALA A 1 97 ? 4.374 -6.114 -3.145 1.00 85.12 97 ALA A O 1
ATOM 748 N N . VAL A 1 98 ? 2.808 -4.822 -2.191 1.00 82.75 98 VAL A N 1
ATOM 749 C CA . VAL A 1 98 ? 3.694 -3.649 -2.047 1.00 82.75 98 VAL A CA 1
ATOM 750 C C . VAL A 1 98 ? 4.834 -3.937 -1.073 1.00 82.75 98 VAL A C 1
ATOM 752 O O . VAL A 1 98 ? 5.966 -3.534 -1.307 1.00 82.75 98 VAL A O 1
ATOM 755 N N . THR A 1 99 ? 4.572 -4.654 0.020 1.00 83.50 99 THR A N 1
ATOM 756 C CA . THR A 1 99 ? 5.621 -5.060 0.971 1.00 83.50 99 THR A CA 1
ATOM 757 C C . THR A 1 99 ? 6.626 -6.026 0.350 1.00 83.50 99 THR A C 1
ATOM 759 O O . THR A 1 99 ? 7.814 -5.951 0.652 1.00 83.50 99 THR A O 1
ATOM 762 N N . LEU A 1 100 ? 6.175 -6.923 -0.527 1.00 86.00 100 LEU A N 1
ATOM 763 C CA . LEU A 1 100 ? 7.060 -7.806 -1.277 1.00 86.00 100 LEU A CA 1
ATOM 764 C C . LEU A 1 100 ? 7.938 -7.012 -2.251 1.00 86.00 100 LEU A C 1
ATOM 766 O O . LEU A 1 100 ? 9.146 -7.218 -2.256 1.00 86.00 100 LEU A O 1
ATOM 770 N N . ALA A 1 101 ? 7.359 -6.079 -3.010 1.00 83.69 101 ALA A N 1
ATOM 771 C CA . ALA A 1 101 ? 8.112 -5.229 -3.934 1.00 83.69 101 ALA A CA 1
ATOM 772 C C . ALA A 1 101 ? 9.203 -4.409 -3.221 1.00 83.69 101 ALA A C 1
ATOM 774 O O . ALA A 1 101 ? 10.348 -4.417 -3.656 1.00 83.69 101 ALA A O 1
ATOM 775 N N . GLU A 1 102 ? 8.881 -3.782 -2.083 1.00 83.00 102 GLU A N 1
ATOM 776 C CA . GLU A 1 102 ? 9.857 -3.025 -1.279 1.00 83.00 102 GLU A CA 1
ATOM 777 C C . GLU A 1 102 ? 10.997 -3.917 -0.763 1.00 83.00 102 GLU A C 1
ATOM 779 O O . GLU A 1 102 ? 12.160 -3.529 -0.796 1.00 83.00 102 GLU A O 1
ATOM 784 N N . LYS A 1 103 ? 10.688 -5.142 -0.315 1.00 85.75 103 LYS A N 1
ATOM 785 C CA . LYS A 1 103 ? 11.718 -6.099 0.120 1.00 85.75 103 LYS A CA 1
ATOM 786 C C . LYS A 1 103 ? 12.636 -6.526 -1.022 1.00 85.75 103 LYS A C 1
ATOM 788 O O . LYS A 1 103 ? 13.811 -6.772 -0.775 1.00 85.75 103 LYS A O 1
ATOM 793 N N . LEU A 1 104 ? 12.102 -6.671 -2.232 1.00 84.44 104 LEU A N 1
ATOM 794 C CA . LEU A 1 104 ? 12.879 -7.055 -3.410 1.00 84.44 104 LEU A CA 1
ATOM 795 C C . LEU A 1 104 ? 13.768 -5.906 -3.904 1.00 84.44 104 LEU A C 1
ATOM 797 O O . LEU A 1 104 ? 14.878 -6.168 -4.340 1.00 84.44 104 LEU A O 1
ATOM 801 N N . GLU A 1 105 ? 13.331 -4.651 -3.772 1.00 81.19 105 GLU A N 1
ATOM 802 C CA . GLU A 1 105 ? 14.143 -3.470 -4.107 1.00 81.19 105 GLU A CA 1
ATOM 803 C C . GLU A 1 105 ? 15.351 -3.277 -3.174 1.00 81.19 105 GLU A C 1
ATOM 805 O O . GLU A 1 105 ? 16.380 -2.751 -3.591 1.00 81.19 105 GLU A O 1
ATOM 810 N N . MET A 1 106 ? 15.240 -3.707 -1.914 1.00 78.25 106 MET A N 1
ATOM 811 C CA . MET A 1 106 ? 16.301 -3.568 -0.909 1.00 78.25 106 MET A CA 1
ATOM 812 C C . MET A 1 106 ? 17.386 -4.663 -0.951 1.00 78.25 106 MET A C 1
ATOM 814 O O . MET A 1 106 ? 18.357 -4.543 -0.201 1.00 78.25 106 MET A O 1
ATOM 818 N N . ASN A 1 107 ? 17.214 -5.725 -1.749 1.00 69.62 107 ASN A N 1
ATOM 819 C CA . ASN A 1 107 ? 18.167 -6.842 -1.886 1.00 69.62 107 ASN A CA 1
ATOM 820 C C . ASN A 1 107 ? 18.927 -6.767 -3.212 1.00 69.62 107 ASN A C 1
ATOM 822 O O . ASN A 1 107 ? 20.135 -7.090 -3.193 1.00 69.62 107 ASN A O 1
#

Secondary structure (DSSP, 8-state):
-EEEEE-TTT--EEEEE----SS-EEEEEEETTEEEEEEE-TT--EEEEEE-TTEESS-S---TTS-EEEEETTEEEEE-TTS-EEEEEEGGGHHHHHHHHHHHHT-

pLDDT: mean 80.43, std 10.99, range [45.28, 94.81]

Sequence (107 aa):
MKIKMKCPVCGRQIYIEAPPVDGLREFVVLHGDHAAKIYIDEHHFVRRAWPAPLLKAEEEEAPRQAYGVFVGRGRAVVVGPGGEKLAELPTGELGAAVTLAEKLEMN

Radius of gyration: 14.06 Å; chains: 1; bounding box: 34×30×36 Å

Organism: Pyrobaculum neutrophilum (strain DSM 2338 / JCM 9278 / NBRC 100436 / V24Sta) (NCBI:txid444157)

Foldseek 3Di:
DWAWDQAQPPRDIDIDDDDQDAAKDWDWDDDPQWIKIFIAGNVRDTPDIHTLHQEGAAPPDDPLAAWHWYDDPQKTFTAHSNRDTPDIDGPVCNVVSSVVSVVVRVD